Protein AF-A0A0D0PJH3-F1 (afdb_monomer_lite)

Sequence (149 aa):
ALAQAIRRLREAGIQLSDRRIVKSQRLIAAAALLRGHREASEADLWPLLYVLPTRETQQHGREVLKDLLAQCNNSHLFSAVEEATLQPMARLHRLLETAEDYLGRSEPPASPLLEALLREIDANFNSQTIPQRLHEVRGKVAHLLSAQA

InterPro domains:
  IPR041538 ATPase RavA-like, AAA lid domain [PF17868] (10-59)

pLDDT: mean 89.28, std 8.03, range [58.97, 97.38]

Foldseek 3Di:
DLVVLQVLLVVLVQDDDPVLSVVQVVQLCVQCVQLVHNDGDLQSNLCNLVSRDDPVSLVSSLVSCVVSLLSHEGPRPLVSSCVSNVDCNSVVVVLLVVLVVQVPDPDHDDLVVLVVSLVVLPVSADPVRDDPSSVVSSVVSVVVSVVVD

Radius of gyration: 18.25 Å; chains: 1; bounding box: 45×34×48 Å

Organism: Pseudomonas fluorescens (NCBI:txid294)

Secondary structure (DSSP, 8-state):
-HHHHHHHHHHTT----HHHHHHHHHHHHHHHHHTT-SS--GGG-GGGTTTSSSHHHHHHHHHHTHHHHTT---SS-HHHHHHHH--HHHHHHHHHHHHHHHHH-SSPPPHHHHHHHHHHHHHH--TTTS-HHHHHHHHHHHHHHHHH-

Structure (mmCIF, N/CA/C/O backbone):
data_AF-A0A0D0PJH3-F1
#
_entry.id   AF-A0A0D0PJH3-F1
#
loop_
_atom_site.group_PDB
_atom_site.id
_atom_site.type_symbol
_atom_site.label_atom_id
_atom_site.label_alt_id
_atom_site.label_comp_id
_atom_site.label_asym_id
_atom_site.label_entity_id
_atom_site.label_seq_id
_atom_site.pdbx_PDB_ins_code
_atom_site.Cartn_x
_atom_site.Cartn_y
_atom_site.Cartn_z
_atom_site.occupancy
_atom_site.B_iso_or_equiv
_atom_site.auth_seq_id
_atom_site.auth_comp_id
_atom_site.auth_asym_id
_atom_site.auth_atom_id
_atom_site.pdbx_PDB_model_num
ATOM 1 N N . ALA A 1 1 ? -14.724 -0.809 -0.003 1.00 87.12 1 ALA A N 1
ATOM 2 C CA . ALA A 1 1 ? -13.433 -1.089 0.657 1.00 87.12 1 ALA A CA 1
ATOM 3 C C . ALA A 1 1 ? -13.155 -0.236 1.915 1.00 87.12 1 ALA A C 1
ATOM 5 O O . ALA A 1 1 ? -13.056 -0.806 2.995 1.00 87.12 1 ALA A O 1
ATOM 6 N N . LEU A 1 2 ? -13.113 1.110 1.860 1.00 92.50 2 LEU A N 1
ATOM 7 C CA . LEU A 1 2 ? -12.748 1.953 3.027 1.00 92.50 2 LEU A CA 1
ATOM 8 C C . LEU A 1 2 ? -13.583 1.703 4.301 1.00 92.50 2 LEU A C 1
ATOM 10 O O . LEU A 1 2 ? -13.030 1.544 5.385 1.00 92.50 2 LEU A O 1
ATOM 14 N N . ALA A 1 3 ? -14.913 1.626 4.185 1.00 94.38 3 ALA A N 1
ATOM 15 C CA . ALA A 1 3 ? -15.777 1.360 5.339 1.00 94.38 3 ALA A CA 1
ATOM 16 C C . ALA A 1 3 ? -15.460 0.014 6.022 1.00 94.38 3 ALA A C 1
ATOM 18 O O . ALA A 1 3 ? -15.577 -0.108 7.237 1.00 94.38 3 ALA A O 1
ATOM 19 N N . GLN A 1 4 ? -15.032 -0.990 5.250 1.00 94.88 4 GLN A N 1
ATOM 20 C CA . GLN A 1 4 ? -14.618 -2.288 5.777 1.00 94.88 4 GLN A CA 1
ATOM 21 C C . GLN A 1 4 ? -13.267 -2.197 6.490 1.00 94.88 4 GLN A C 1
ATOM 23 O O . GLN A 1 4 ? -13.139 -2.747 7.578 1.00 94.88 4 GLN A O 1
ATOM 28 N N . ALA A 1 5 ? -12.301 -1.459 5.936 1.00 95.12 5 ALA A N 1
ATOM 29 C CA . ALA A 1 5 ? -11.023 -1.211 6.602 1.00 95.12 5 ALA A CA 1
ATOM 30 C C . ALA A 1 5 ? -11.223 -0.514 7.960 1.00 95.12 5 ALA A C 1
ATOM 32 O O . ALA A 1 5 ? -10.664 -0.944 8.963 1.00 95.12 5 ALA A O 1
ATOM 33 N N . ILE A 1 6 ? -12.099 0.497 8.027 1.00 95.88 6 ILE A N 1
ATOM 34 C CA . ILE A 1 6 ? -12.439 1.181 9.287 1.00 95.88 6 ILE A CA 1
ATOM 35 C C . ILE A 1 6 ? -13.087 0.218 10.292 1.00 95.88 6 ILE A C 1
ATOM 37 O O . ILE A 1 6 ? -12.766 0.279 11.476 1.00 95.88 6 ILE A O 1
ATOM 41 N N . ARG A 1 7 ? -13.980 -0.676 9.843 1.00 96.38 7 ARG A N 1
ATOM 42 C CA . ARG A 1 7 ? -14.576 -1.701 10.718 1.00 96.38 7 ARG A CA 1
ATOM 43 C C . ARG A 1 7 ? -13.518 -2.643 11.293 1.00 96.38 7 ARG A C 1
ATOM 45 O O . ARG A 1 7 ? -13.467 -2.773 12.509 1.00 96.38 7 ARG A O 1
ATOM 52 N N . ARG A 1 8 ? -12.620 -3.181 10.458 1.00 96.94 8 ARG A N 1
ATOM 53 C CA . ARG A 1 8 ? -11.511 -4.044 10.910 1.00 96.94 8 ARG A CA 1
ATOM 54 C C . ARG A 1 8 ? -10.606 -3.340 11.925 1.00 96.94 8 ARG A C 1
ATOM 56 O O . ARG A 1 8 ? -10.253 -3.922 12.943 1.00 96.94 8 ARG A O 1
ATOM 63 N N . LEU A 1 9 ? -10.273 -2.067 11.688 1.00 96.38 9 LEU A N 1
ATOM 64 C CA . LEU A 1 9 ? -9.492 -1.268 12.639 1.00 96.38 9 LEU A CA 1
ATOM 65 C C . LEU A 1 9 ? -10.215 -1.124 13.987 1.00 96.38 9 LEU A C 1
ATOM 67 O O . LEU A 1 9 ? -9.595 -1.319 15.029 1.00 96.38 9 LEU A O 1
ATOM 71 N N . ARG A 1 10 ? -11.526 -0.842 13.981 1.00 95.94 10 ARG A N 1
ATOM 72 C CA . ARG A 1 10 ? -12.328 -0.737 15.212 1.00 95.94 10 ARG A CA 1
ATOM 73 C C . ARG A 1 10 ? -12.409 -2.062 15.969 1.00 95.94 10 ARG A C 1
ATOM 75 O O . ARG A 1 10 ? -12.265 -2.049 17.188 1.00 95.94 10 ARG A O 1
ATOM 82 N N . GLU A 1 11 ? -12.616 -3.171 15.262 1.00 97.38 11 GLU A N 1
ATOM 83 C CA . GLU A 1 11 ? -12.626 -4.531 15.829 1.00 97.38 11 GLU A CA 1
ATOM 84 C C . GLU A 1 11 ? -11.286 -4.872 16.497 1.00 97.38 11 GLU A C 1
ATOM 86 O O . GLU A 1 11 ? -11.263 -5.503 17.548 1.00 97.38 11 GLU A O 1
ATOM 91 N N . ALA A 1 12 ? -10.177 -4.371 15.949 1.00 95.44 12 ALA A N 1
ATOM 92 C CA . ALA A 1 12 ? -8.837 -4.521 16.510 1.00 95.44 12 ALA A CA 1
ATOM 93 C C . ALA A 1 12 ? -8.486 -3.504 17.619 1.00 95.44 12 ALA A C 1
ATOM 95 O O . ALA A 1 12 ? -7.323 -3.404 18.015 1.00 95.44 12 ALA A O 1
ATOM 96 N N . GLY A 1 13 ? -9.458 -2.720 18.100 1.00 95.62 13 GLY A N 1
ATOM 97 C CA . GLY A 1 13 ? -9.266 -1.719 19.155 1.00 95.62 13 GLY A CA 1
ATOM 98 C C . GLY A 1 13 ? -8.702 -0.373 18.681 1.00 95.62 13 GLY A C 1
ATOM 99 O O . GLY A 1 13 ? -8.493 0.526 19.495 1.00 95.62 13 GLY A O 1
ATOM 100 N N . ILE A 1 14 ? -8.496 -0.180 17.375 1.00 95.44 14 ILE A N 1
ATOM 101 C CA . ILE A 1 14 ? -7.978 1.068 16.802 1.00 95.44 14 ILE A CA 1
ATOM 102 C C . ILE A 1 14 ? -9.145 2.004 16.477 1.00 95.44 14 ILE A C 1
ATOM 104 O O . ILE A 1 14 ? -9.803 1.903 15.438 1.00 95.44 14 ILE A O 1
ATOM 108 N N . GLN A 1 15 ? -9.395 2.961 17.369 1.00 92.75 15 GLN A N 1
ATOM 109 C CA . GLN A 1 15 ? -10.460 3.946 17.188 1.00 92.75 15 GLN A CA 1
ATOM 110 C C . GLN A 1 15 ? -9.998 5.138 16.342 1.00 92.75 15 GLN A C 1
ATOM 112 O O . GLN A 1 15 ? -8.965 5.760 16.597 1.00 92.75 15 GLN A O 1
ATOM 117 N N . LEU A 1 16 ? -10.812 5.500 15.350 1.00 92.44 16 LEU A N 1
ATOM 118 C CA . LEU A 1 16 ? -10.626 6.690 14.523 1.00 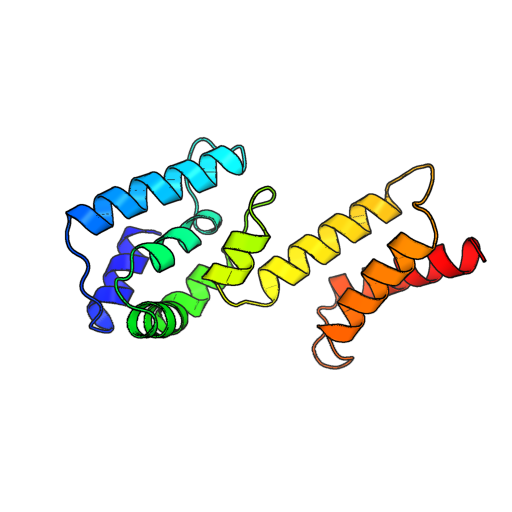92.44 16 LEU A CA 1
ATOM 119 C C . LEU A 1 16 ? -11.783 7.655 14.741 1.00 92.44 16 LEU A C 1
ATOM 121 O O . LEU A 1 16 ? -12.942 7.276 14.590 1.00 92.44 16 LEU A O 1
ATOM 125 N N . SER A 1 17 ? -11.460 8.913 15.047 1.00 94.31 17 SER A N 1
ATOM 126 C CA . SER A 1 17 ? -12.463 9.975 15.107 1.00 94.31 17 SER A CA 1
ATOM 127 C C . SER A 1 17 ? -12.986 10.325 13.716 1.00 94.31 17 SER A C 1
ATOM 129 O O . SER A 1 17 ? -12.259 10.214 12.724 1.00 94.31 17 SER A O 1
ATOM 131 N N . ASP A 1 18 ? -14.209 10.846 13.645 1.00 95.00 18 ASP A N 1
ATOM 132 C CA . ASP A 1 18 ? -14.848 11.250 12.385 1.00 95.00 18 ASP A CA 1
ATOM 133 C C . ASP A 1 18 ? -13.971 12.211 11.574 1.00 95.00 18 ASP A C 1
ATOM 135 O O . ASP A 1 18 ? -13.793 12.049 10.367 1.00 95.00 18 ASP A O 1
ATOM 139 N N . ARG A 1 19 ? -13.296 13.151 12.250 1.00 95.19 19 ARG A N 1
ATOM 140 C CA . ARG A 1 19 ? -12.334 14.063 11.611 1.00 95.19 19 ARG A CA 1
ATOM 141 C C . ARG A 1 19 ? -11.208 13.316 10.886 1.00 95.19 19 ARG A C 1
ATOM 143 O O . ARG A 1 19 ? -10.776 13.750 9.819 1.00 95.19 19 ARG A O 1
ATOM 150 N N . ARG A 1 20 ? -10.689 12.226 11.463 1.00 94.94 20 ARG A N 1
ATOM 151 C CA . ARG A 1 20 ? -9.639 11.399 10.839 1.00 94.94 20 ARG A CA 1
ATOM 152 C C . ARG A 1 20 ? -10.197 10.583 9.682 1.00 94.94 20 ARG A C 1
ATOM 154 O O . ARG A 1 20 ? -9.529 10.481 8.658 1.00 94.94 20 ARG A O 1
ATOM 161 N N . ILE A 1 21 ? -11.422 10.078 9.804 1.00 95.56 21 ILE A N 1
ATOM 162 C CA . ILE A 1 21 ? -12.103 9.358 8.720 1.00 95.56 21 ILE A CA 1
ATOM 163 C C . ILE A 1 21 ? -12.266 10.273 7.497 1.00 95.56 21 ILE A C 1
ATOM 165 O O . ILE A 1 21 ? -11.844 9.902 6.403 1.00 95.56 21 ILE A O 1
ATOM 169 N N . VAL A 1 22 ? -12.748 11.506 7.683 1.00 96.75 22 VAL A N 1
ATOM 170 C CA . VAL A 1 22 ? -12.882 12.493 6.593 1.00 96.75 22 VAL A CA 1
ATOM 171 C C . VAL A 1 22 ? -11.524 12.855 5.979 1.00 96.75 22 VAL A C 1
ATOM 173 O O . VAL A 1 22 ? -11.394 12.948 4.758 1.00 96.75 22 VAL A O 1
ATOM 176 N N . LYS A 1 23 ? -10.473 13.026 6.794 1.00 95.50 23 LYS A N 1
ATOM 177 C CA . LYS A 1 23 ? -9.110 13.242 6.272 1.00 95.50 23 LYS A CA 1
ATOM 178 C C . LYS A 1 23 ? -8.607 12.051 5.452 1.00 95.50 23 LYS A C 1
ATOM 180 O O . LYS A 1 23 ? -8.008 12.264 4.404 1.00 95.50 23 LYS A O 1
ATOM 185 N N . SER A 1 24 ? -8.892 10.827 5.895 1.00 95.56 24 SER A N 1
ATOM 186 C CA . SER A 1 24 ? -8.513 9.601 5.180 1.00 95.56 24 SER A CA 1
ATOM 187 C C . SER A 1 24 ? -9.165 9.549 3.805 1.00 95.56 24 SER A C 1
ATOM 189 O O . SER A 1 24 ? -8.482 9.308 2.820 1.00 95.56 24 SER A O 1
ATOM 191 N N . GLN A 1 25 ? -10.465 9.852 3.721 1.00 96.38 25 GLN A N 1
ATOM 192 C CA . GLN A 1 25 ? -11.197 9.904 2.451 1.00 96.38 25 GLN A CA 1
ATOM 193 C C . GLN A 1 25 ? -10.544 10.868 1.453 1.00 96.38 25 GLN A C 1
ATOM 195 O O . GLN A 1 25 ? -10.370 10.516 0.290 1.00 96.38 25 GLN A O 1
ATOM 200 N N . ARG A 1 26 ? -10.131 12.059 1.909 1.00 97.25 26 ARG A N 1
ATOM 201 C CA . ARG A 1 26 ? -9.448 13.049 1.059 1.00 97.25 26 ARG A CA 1
ATOM 202 C C . ARG A 1 26 ? -8.088 12.557 0.565 1.00 97.25 26 ARG A C 1
ATOM 204 O O . ARG A 1 26 ? -7.778 12.739 -0.606 1.00 97.25 26 ARG A O 1
ATOM 211 N N . LEU A 1 27 ? -7.295 11.931 1.435 1.00 96.75 27 LEU A N 1
ATOM 212 C CA . LEU A 1 27 ? -5.986 11.385 1.059 1.00 96.75 27 LEU A CA 1
ATOM 213 C C . LEU A 1 27 ? -6.112 10.225 0.066 1.00 96.75 27 LEU A C 1
ATOM 215 O O . LEU A 1 27 ? -5.374 10.174 -0.910 1.00 96.75 27 LEU A O 1
ATOM 219 N N . ILE A 1 28 ? -7.078 9.333 0.283 1.00 96.69 28 ILE A N 1
ATOM 220 C CA . ILE A 1 28 ? -7.373 8.207 -0.610 1.00 96.69 28 ILE A CA 1
ATOM 221 C C . ILE A 1 28 ? -7.837 8.715 -1.985 1.00 96.69 28 ILE A C 1
ATOM 223 O O . ILE A 1 28 ? -7.365 8.237 -3.013 1.00 96.69 28 ILE A O 1
ATOM 227 N N . ALA A 1 29 ? -8.705 9.731 -2.021 1.00 97.19 29 ALA A N 1
ATOM 228 C CA . ALA A 1 29 ? -9.124 10.360 -3.274 1.00 97.19 29 ALA A CA 1
ATOM 229 C C . ALA A 1 29 ? -7.947 11.020 -4.015 1.00 97.19 29 ALA A C 1
ATOM 231 O O . ALA A 1 29 ? -7.844 10.904 -5.234 1.00 97.19 29 ALA A O 1
ATOM 232 N N . ALA A 1 30 ? -7.032 11.671 -3.290 1.00 96.38 30 ALA A N 1
ATOM 233 C CA . ALA A 1 30 ? -5.828 12.252 -3.878 1.00 96.38 30 ALA A CA 1
ATOM 234 C C . ALA A 1 30 ? -4.877 11.179 -4.437 1.00 96.38 30 ALA A C 1
ATOM 236 O O . ALA A 1 30 ? -4.347 11.356 -5.530 1.00 96.38 30 ALA A O 1
ATOM 237 N N . ALA A 1 31 ? -4.695 10.055 -3.734 1.00 94.69 31 ALA A N 1
ATOM 238 C CA . ALA A 1 31 ? -3.902 8.927 -4.225 1.00 94.69 31 ALA A CA 1
ATOM 239 C C . ALA A 1 31 ? -4.474 8.361 -5.538 1.00 94.69 31 ALA A C 1
ATOM 241 O O . ALA A 1 31 ? -3.723 8.174 -6.496 1.00 94.69 31 ALA A O 1
ATOM 242 N N . ALA A 1 32 ? -5.798 8.189 -5.614 1.00 95.56 32 ALA A N 1
ATOM 243 C CA . ALA A 1 32 ? -6.478 7.734 -6.826 1.00 95.56 32 ALA A CA 1
ATOM 244 C C . ALA A 1 32 ? -6.299 8.711 -7.998 1.00 95.56 32 ALA A C 1
ATOM 246 O O . ALA A 1 32 ? -5.966 8.291 -9.108 1.00 95.56 32 ALA A O 1
ATOM 247 N N . LEU A 1 33 ? -6.441 10.016 -7.732 1.00 96.38 33 LEU A N 1
ATOM 248 C CA . LEU A 1 33 ? -6.234 11.065 -8.731 1.00 96.38 33 LEU A CA 1
ATOM 249 C C . LEU A 1 33 ? -4.803 11.049 -9.273 1.00 96.38 33 LEU A C 1
ATOM 251 O O . LEU A 1 33 ? -4.608 11.132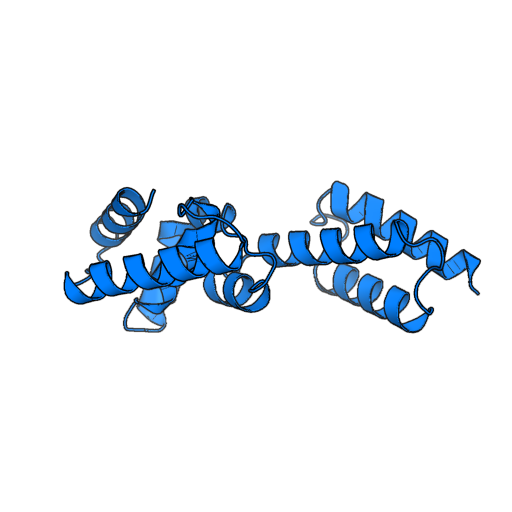 -10.483 1.00 96.38 33 LEU A O 1
ATOM 255 N N . LEU A 1 34 ? -3.812 10.900 -8.391 1.00 91.38 34 LEU A N 1
ATOM 256 C CA . LEU A 1 34 ? -2.407 10.804 -8.785 1.00 91.38 34 LEU A CA 1
ATOM 257 C C . LEU A 1 34 ? -2.118 9.542 -9.596 1.00 91.38 34 LEU A C 1
ATOM 259 O O . LEU A 1 34 ? -1.257 9.592 -10.459 1.00 91.38 34 LEU A O 1
ATOM 263 N N . ARG A 1 35 ? -2.865 8.449 -9.396 1.00 88.69 35 ARG A N 1
ATOM 264 C CA . ARG A 1 35 ? -2.803 7.247 -10.246 1.00 88.69 35 ARG A CA 1
ATOM 265 C C . ARG A 1 35 ? -3.551 7.404 -11.583 1.00 88.69 35 ARG A C 1
ATOM 267 O O . ARG A 1 35 ? -3.610 6.463 -12.363 1.00 88.69 35 ARG A O 1
ATOM 274 N N . GLY A 1 36 ? -4.169 8.556 -11.848 1.00 89.75 36 GLY A N 1
ATOM 275 C CA . GLY A 1 36 ? -4.927 8.815 -13.077 1.00 89.75 36 GLY A CA 1
ATOM 276 C C . GLY A 1 36 ? -6.387 8.351 -13.045 1.00 89.75 36 GLY A C 1
ATOM 277 O O . GLY A 1 36 ? -7.043 8.323 -14.085 1.00 89.75 36 GLY A O 1
ATOM 278 N N . HIS A 1 37 ? -6.930 8.012 -11.873 1.00 91.62 37 HIS A N 1
ATOM 279 C CA . HIS A 1 37 ? -8.318 7.573 -11.724 1.00 91.62 37 HIS A CA 1
ATOM 280 C C . HIS A 1 37 ? -9.190 8.633 -11.047 1.00 91.62 37 HIS A C 1
ATOM 282 O O . HIS A 1 37 ? -8.768 9.334 -10.132 1.00 91.62 37 HIS A O 1
ATOM 288 N N . ARG A 1 38 ? -10.454 8.724 -11.478 1.00 94.44 38 ARG A N 1
ATOM 289 C CA . ARG A 1 38 ? -11.452 9.623 -10.869 1.00 94.44 38 ARG A CA 1
ATOM 290 C C . ARG A 1 38 ? -12.115 9.039 -9.623 1.00 94.44 38 ARG A C 1
ATOM 292 O O . ARG A 1 38 ? -12.670 9.787 -8.825 1.00 94.44 38 ARG A O 1
ATOM 299 N N . GLU A 1 39 ? -12.052 7.723 -9.465 1.00 94.19 39 GLU A N 1
ATOM 300 C CA . GLU A 1 39 ? -12.641 6.998 -8.346 1.00 94.19 39 GLU A CA 1
ATOM 301 C C . GLU A 1 39 ? -11.569 6.187 -7.626 1.00 94.19 39 GLU A C 1
ATOM 303 O O . GLU A 1 39 ? -10.712 5.564 -8.255 1.00 94.19 39 GLU A O 1
ATOM 308 N N . ALA A 1 40 ? -11.622 6.210 -6.295 1.00 95.19 40 ALA A N 1
ATOM 309 C CA . ALA A 1 40 ? -10.702 5.453 -5.466 1.00 95.19 40 ALA A CA 1
ATOM 310 C C . ALA A 1 40 ? -11.069 3.970 -5.422 1.00 95.19 40 ALA A C 1
ATOM 312 O O . ALA A 1 40 ? -12.238 3.594 -5.328 1.00 95.19 40 ALA A O 1
ATOM 313 N N . SER A 1 41 ? -10.037 3.137 -5.410 1.00 92.75 41 SER A N 1
ATOM 314 C CA . SER A 1 41 ? -10.128 1.679 -5.381 1.00 92.75 41 SER A CA 1
ATOM 315 C C . SER A 1 41 ? -9.400 1.106 -4.162 1.00 92.75 41 SER A C 1
ATOM 317 O O . SER A 1 41 ? -8.842 1.842 -3.347 1.00 92.75 41 SER A O 1
ATOM 319 N N . GLU A 1 42 ? -9.381 -0.220 -4.031 1.00 92.31 42 GLU A N 1
ATOM 320 C CA . GLU A 1 42 ? -8.590 -0.914 -3.002 1.00 92.31 42 GLU A CA 1
ATOM 321 C C . GLU A 1 42 ? -7.102 -0.559 -3.073 1.00 92.31 42 GLU A C 1
ATOM 323 O O . GLU A 1 42 ? -6.461 -0.401 -2.034 1.00 92.31 42 GLU A O 1
ATOM 328 N N . ALA A 1 43 ? -6.594 -0.291 -4.278 1.00 90.38 43 ALA A N 1
ATOM 329 C CA . ALA A 1 43 ? -5.204 0.079 -4.479 1.00 90.38 43 ALA A CA 1
ATOM 330 C C . ALA A 1 43 ? -4.811 1.438 -3.853 1.00 90.38 43 ALA A C 1
ATOM 332 O O . ALA A 1 43 ? -3.625 1.721 -3.680 1.00 90.38 43 ALA A O 1
ATOM 333 N N . ASP A 1 44 ? -5.788 2.252 -3.443 1.00 95.19 44 ASP A N 1
ATOM 334 C CA . ASP A 1 44 ? -5.590 3.603 -2.906 1.00 95.19 44 ASP A CA 1
ATOM 335 C C . ASP A 1 44 ? -5.757 3.685 -1.384 1.00 95.19 44 ASP A C 1
ATOM 337 O O . ASP A 1 44 ? -5.773 4.782 -0.833 1.00 95.19 44 ASP A O 1
ATOM 341 N N . LEU A 1 45 ? -5.920 2.557 -0.682 1.00 95.25 45 LEU A N 1
ATOM 342 C CA . LEU A 1 45 ? -6.249 2.548 0.751 1.00 95.25 45 LEU A CA 1
ATOM 343 C C . LEU A 1 45 ? -5.061 2.789 1.690 1.00 95.25 45 LEU A C 1
ATOM 345 O O . LEU A 1 45 ? -5.274 3.121 2.858 1.00 95.25 45 LEU A O 1
ATOM 349 N N . TRP A 1 46 ? -3.826 2.661 1.205 1.00 93.31 46 TRP A N 1
ATOM 350 C CA . TRP A 1 46 ? -2.598 2.826 1.992 1.00 93.31 46 TRP A CA 1
ATOM 351 C C . TRP A 1 46 ? -2.502 4.138 2.807 1.00 93.31 46 TRP A C 1
ATOM 353 O O . TRP A 1 46 ? -1.965 4.072 3.918 1.00 93.31 46 TRP A O 1
ATOM 363 N N . PRO A 1 47 ? -3.069 5.304 2.398 1.00 95.62 47 PRO A N 1
ATOM 364 C CA . PRO A 1 47 ? -3.011 6.521 3.210 1.00 95.62 47 PRO A CA 1
ATOM 365 C C . PRO A 1 47 ? -3.776 6.425 4.536 1.00 95.62 47 PRO A C 1
ATOM 367 O O . PRO A 1 47 ? -3.567 7.253 5.426 1.00 95.62 47 PRO A O 1
ATOM 370 N N . LEU A 1 48 ? -4.648 5.421 4.699 1.00 94.88 48 LEU A N 1
ATOM 371 C CA . LEU A 1 48 ? -5.345 5.152 5.957 1.00 94.88 48 LEU A CA 1
ATOM 372 C C . LEU A 1 48 ? -4.368 4.895 7.116 1.00 94.88 48 LEU A C 1
ATOM 374 O O . LEU A 1 48 ? -4.689 5.196 8.261 1.00 94.88 48 LEU A O 1
ATOM 378 N N . LEU A 1 49 ? -3.163 4.393 6.839 1.00 93.75 49 LEU A N 1
ATOM 379 C CA . LEU A 1 49 ? -2.153 4.171 7.873 1.00 93.75 49 LEU A CA 1
ATOM 380 C C . LEU A 1 49 ? -1.579 5.489 8.401 1.00 93.75 49 LEU A C 1
ATOM 382 O O . LEU A 1 49 ? -1.403 5.641 9.606 1.00 93.75 49 LEU A O 1
ATOM 386 N N . TYR A 1 50 ? -1.384 6.493 7.547 1.00 91.81 50 TYR A N 1
ATOM 387 C CA . TYR A 1 50 ? -0.832 7.785 7.970 1.00 91.81 50 TYR A CA 1
ATOM 388 C C . TYR A 1 50 ? -1.784 8.611 8.839 1.00 91.81 50 TYR A C 1
ATOM 390 O O . TYR A 1 50 ? -1.348 9.521 9.545 1.00 91.81 50 TYR A O 1
ATOM 398 N N . VAL A 1 51 ? -3.083 8.293 8.841 1.00 92.94 51 VAL A N 1
ATOM 399 C CA . VAL A 1 51 ? -4.026 8.921 9.773 1.00 92.94 51 VAL A CA 1
ATOM 400 C C . VAL A 1 51 ? -4.052 8.251 11.145 1.00 92.94 51 VAL A C 1
ATOM 402 O O . VAL A 1 51 ? -4.749 8.758 12.027 1.00 92.94 51 VAL A O 1
ATOM 405 N N . LEU A 1 52 ? -3.340 7.139 11.356 1.00 92.81 52 LEU A N 1
ATOM 406 C CA . LEU A 1 52 ? -3.238 6.494 12.665 1.00 92.81 52 LEU A CA 1
ATOM 407 C C . LEU A 1 52 ? -2.252 7.285 13.553 1.00 92.81 52 LEU A C 1
ATOM 409 O O . LEU A 1 52 ? -1.196 7.709 13.081 1.00 92.81 52 LEU A O 1
ATOM 413 N N . PRO A 1 53 ? -2.620 7.577 14.817 1.00 87.12 53 PRO A N 1
ATOM 414 C CA . PRO A 1 53 ? -1.968 8.602 15.642 1.00 87.12 53 PRO A CA 1
ATOM 415 C C . PRO A 1 53 ? -0.535 8.292 16.059 1.00 87.12 53 PRO A C 1
ATOM 417 O O . PRO A 1 53 ? 0.223 9.225 16.305 1.00 87.12 53 PRO A O 1
ATOM 420 N N . THR A 1 54 ? -0.192 7.017 16.207 1.00 90.44 54 THR A N 1
ATOM 421 C CA . THR A 1 54 ? 1.072 6.584 16.808 1.00 90.44 54 THR A CA 1
ATOM 422 C C . THR A 1 54 ? 1.742 5.544 15.927 1.00 90.44 54 THR A C 1
ATOM 424 O O . THR A 1 54 ? 1.075 4.829 15.184 1.00 90.44 54 THR A O 1
ATOM 427 N N . ARG A 1 55 ? 3.068 5.410 16.036 1.00 87.12 55 ARG A N 1
ATOM 428 C CA . ARG A 1 55 ? 3.811 4.361 15.317 1.00 87.12 55 ARG A CA 1
ATOM 429 C C . ARG A 1 55 ? 3.318 2.955 15.663 1.00 87.12 55 ARG A C 1
ATOM 431 O O . ARG A 1 55 ? 3.229 2.107 14.785 1.00 87.12 55 ARG A O 1
ATOM 438 N N . GLU A 1 56 ? 2.950 2.738 16.920 1.00 88.31 56 GLU A N 1
ATOM 439 C CA . GLU A 1 56 ? 2.383 1.477 17.396 1.00 88.31 56 GLU A CA 1
ATOM 440 C C . GLU A 1 56 ? 1.030 1.177 16.738 1.00 88.31 56 GLU A C 1
ATOM 442 O O . GLU A 1 56 ? 0.845 0.107 16.167 1.00 88.31 56 GLU A O 1
ATOM 447 N N . THR A 1 57 ? 0.109 2.149 16.708 1.00 93.06 57 THR A N 1
ATOM 448 C CA . THR A 1 57 ? -1.186 1.967 16.028 1.00 93.06 57 THR A CA 1
ATOM 449 C C . THR A 1 57 ? -1.031 1.826 14.517 1.00 93.06 57 THR A C 1
ATOM 451 O O . THR A 1 57 ? -1.791 1.084 13.907 1.00 93.06 57 THR A O 1
ATOM 454 N N . GLN A 1 58 ? -0.030 2.468 13.908 1.00 92.81 58 GLN A N 1
ATOM 455 C CA . GLN A 1 58 ? 0.330 2.250 12.503 1.00 92.81 58 GLN A CA 1
ATOM 456 C C . GLN A 1 58 ? 0.797 0.819 12.243 1.00 92.81 58 GLN A C 1
ATOM 458 O O . GLN A 1 58 ? 0.374 0.214 11.260 1.00 92.81 58 GLN A O 1
ATOM 463 N N . GLN A 1 59 ? 1.635 0.271 13.124 1.00 89.69 59 GLN A N 1
ATOM 464 C CA . GLN A 1 59 ? 2.116 -1.101 13.009 1.00 89.69 59 GLN A CA 1
ATOM 465 C C . GLN A 1 59 ? 0.986 -2.116 13.196 1.00 89.69 59 GLN A C 1
ATOM 467 O O . GLN A 1 59 ? 0.787 -2.967 12.336 1.00 89.69 59 GLN A O 1
ATOM 472 N N . HIS A 1 60 ? 0.181 -1.957 14.247 1.00 92.69 60 HIS A N 1
ATOM 473 C CA . HIS A 1 60 ? -0.989 -2.806 14.481 1.00 92.69 60 HIS A CA 1
ATOM 474 C C . HIS A 1 60 ? -1.997 -2.707 13.326 1.00 92.69 60 HIS A C 1
ATOM 476 O O . HIS A 1 60 ? -2.503 -3.706 12.822 1.00 92.69 60 HIS A O 1
ATOM 482 N N . GLY A 1 61 ? -2.228 -1.494 12.816 1.00 94.06 61 GLY A N 1
ATOM 483 C CA . GLY A 1 61 ? -3.081 -1.256 11.654 1.00 94.06 61 GLY A CA 1
ATOM 484 C C . GLY A 1 61 ? -2.584 -1.950 10.384 1.00 94.06 61 GLY A C 1
ATOM 485 O O . GLY A 1 61 ? -3.405 -2.443 9.611 1.00 94.06 61 GLY A O 1
ATOM 486 N N . ARG A 1 62 ? -1.263 -2.045 10.174 1.00 91.81 62 ARG A N 1
ATOM 487 C CA . ARG A 1 62 ? -0.685 -2.817 9.061 1.00 91.81 62 ARG A CA 1
ATOM 488 C C . ARG A 1 62 ? -1.008 -4.298 9.164 1.00 91.81 62 ARG A C 1
ATOM 490 O O . ARG A 1 62 ? -1.369 -4.905 8.161 1.00 91.81 62 ARG A O 1
ATOM 497 N N . GLU A 1 63 ? -0.893 -4.868 10.355 1.00 90.88 63 GLU A N 1
ATOM 498 C CA . GLU A 1 63 ? -1.166 -6.287 10.588 1.00 90.88 63 GLU A CA 1
ATOM 499 C C . GLU A 1 63 ? -2.649 -6.602 10.363 1.00 90.88 63 GLU A C 1
ATOM 501 O O . GLU A 1 63 ? -2.985 -7.508 9.601 1.00 90.88 63 GLU A O 1
ATOM 506 N N . VAL A 1 64 ? -3.539 -5.777 10.918 1.00 94.56 64 VAL A N 1
ATOM 507 C CA . VAL A 1 64 ? -5.001 -5.899 10.778 1.00 94.56 64 VAL A CA 1
ATOM 508 C C . VAL A 1 64 ? -5.467 -5.757 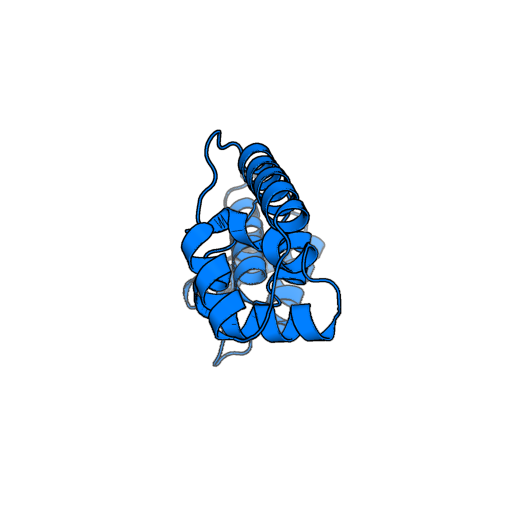9.326 1.00 94.56 64 VAL A C 1
ATOM 510 O O . VAL A 1 64 ? -6.434 -6.395 8.898 1.00 94.56 64 VAL A O 1
ATOM 513 N N . LEU A 1 65 ? -4.804 -4.897 8.552 1.00 93.62 65 LEU A N 1
ATOM 514 C CA . LEU A 1 65 ? -5.179 -4.590 7.174 1.00 93.62 65 LEU A CA 1
ATOM 515 C C . LEU A 1 65 ? -4.311 -5.306 6.135 1.00 93.62 65 LEU A C 1
ATOM 517 O O . LEU A 1 65 ? -4.436 -4.986 4.957 1.00 93.62 65 LEU A O 1
ATOM 521 N N . LYS A 1 66 ? -3.473 -6.274 6.526 1.00 88.69 66 LYS A N 1
ATOM 522 C CA . LYS A 1 66 ? -2.475 -6.916 5.653 1.00 88.69 66 LYS A CA 1
ATOM 523 C C . LYS A 1 66 ? -3.028 -7.340 4.287 1.00 88.69 66 LYS A C 1
ATOM 525 O O . LYS A 1 66 ? -2.409 -7.030 3.271 1.00 88.69 66 LYS A O 1
ATOM 530 N N . ASP A 1 67 ? -4.191 -7.988 4.260 1.00 87.31 67 ASP A N 1
ATOM 531 C CA . ASP A 1 67 ? -4.807 -8.479 3.017 1.00 87.31 67 ASP A CA 1
ATOM 532 C C . ASP A 1 67 ? -5.293 -7.342 2.108 1.00 87.31 67 ASP A C 1
ATOM 534 O O . ASP A 1 67 ? -5.156 -7.415 0.892 1.00 87.31 67 ASP A O 1
ATOM 538 N N . LEU A 1 68 ? -5.833 -6.270 2.698 1.00 89.69 68 LEU A N 1
ATOM 539 C CA . LEU A 1 68 ? -6.254 -5.071 1.964 1.00 89.69 68 LEU A CA 1
ATOM 540 C C . LEU A 1 68 ? -5.032 -4.303 1.445 1.00 89.69 68 LEU A C 1
ATOM 542 O O . LEU A 1 68 ? -5.035 -3.802 0.327 1.00 89.69 68 LEU A O 1
ATOM 546 N N . LEU A 1 69 ? -3.968 -4.231 2.248 1.00 88.75 69 LEU A N 1
ATOM 547 C CA . LEU A 1 69 ? -2.726 -3.552 1.885 1.00 88.75 69 LEU A CA 1
ATOM 548 C C . LEU A 1 69 ? -1.951 -4.286 0.787 1.00 88.75 69 LEU A C 1
ATOM 550 O O . LEU A 1 69 ? -1.216 -3.634 0.055 1.00 88.75 69 LEU A O 1
ATOM 554 N N . ALA A 1 70 ? -2.151 -5.595 0.619 1.00 83.00 70 ALA A N 1
ATOM 555 C CA . ALA A 1 70 ? -1.559 -6.357 -0.483 1.00 83.00 70 ALA A CA 1
ATOM 556 C C . ALA A 1 70 ? -2.059 -5.931 -1.867 1.00 83.00 70 ALA A C 1
ATOM 558 O O . ALA A 1 70 ? -1.401 -6.196 -2.870 1.00 83.00 70 ALA A O 1
ATOM 559 N N . GLN A 1 71 ? -3.199 -5.246 -1.922 1.00 84.69 71 GLN A N 1
ATOM 560 C CA . GLN A 1 71 ? -3.770 -4.716 -3.155 1.00 84.69 71 GLN A CA 1
ATOM 561 C C . GLN A 1 71 ? -3.344 -3.262 -3.409 1.00 84.69 71 GLN A C 1
ATOM 563 O O . GLN A 1 71 ? -3.594 -2.742 -4.495 1.00 84.69 71 GLN A O 1
ATOM 568 N N . CYS A 1 72 ? -2.706 -2.600 -2.434 1.00 86.31 72 CYS A N 1
ATOM 569 C CA . CYS A 1 72 ? -2.267 -1.210 -2.542 1.00 86.31 72 CYS A CA 1
ATOM 570 C C . CYS A 1 72 ? -1.154 -1.035 -3.577 1.00 86.31 72 CYS A C 1
ATOM 572 O O . CYS A 1 72 ? -0.115 -1.688 -3.503 1.00 86.31 72 CYS A O 1
ATOM 574 N N . ASN A 1 73 ? -1.349 -0.097 -4.505 1.00 81.00 73 ASN A N 1
ATOM 575 C CA . ASN A 1 73 ? -0.360 0.269 -5.514 1.00 81.00 73 ASN A CA 1
ATOM 576 C C . ASN A 1 73 ? -0.606 1.694 -6.037 1.00 81.00 73 ASN A C 1
ATOM 578 O O . ASN A 1 73 ? -1.748 2.149 -6.146 1.00 81.00 73 ASN A O 1
ATOM 582 N N . ASN A 1 74 ? 0.467 2.393 -6.401 1.00 82.56 74 ASN A N 1
ATOM 583 C CA . ASN A 1 74 ? 0.404 3.694 -7.054 1.00 82.56 74 ASN A CA 1
ATOM 584 C C . ASN A 1 74 ? 1.662 3.911 -7.906 1.00 82.56 74 ASN A C 1
ATOM 586 O O . ASN A 1 74 ? 2.759 3.992 -7.355 1.00 82.56 74 ASN A O 1
ATOM 590 N N . SER A 1 75 ? 1.493 4.053 -9.223 1.00 72.38 75 SER A N 1
ATOM 591 C CA . SER A 1 75 ? 2.594 4.236 -10.183 1.00 72.38 75 SER A CA 1
ATOM 592 C C . SER A 1 75 ? 3.425 5.496 -9.917 1.00 72.38 75 SER A C 1
ATOM 594 O O . SER A 1 75 ? 4.630 5.508 -10.135 1.00 72.38 75 SER A O 1
ATOM 596 N N . HIS A 1 76 ? 2.811 6.556 -9.383 1.00 78.31 76 HIS A N 1
ATOM 597 C CA . HIS A 1 76 ? 3.488 7.828 -9.118 1.00 78.31 76 HIS A CA 1
ATOM 598 C C . HIS A 1 76 ? 4.005 7.963 -7.679 1.00 78.31 76 HIS A C 1
ATOM 600 O O . HIS A 1 76 ? 4.889 8.775 -7.417 1.00 78.31 76 HIS A O 1
ATOM 606 N N . LEU A 1 77 ? 3.470 7.180 -6.737 1.00 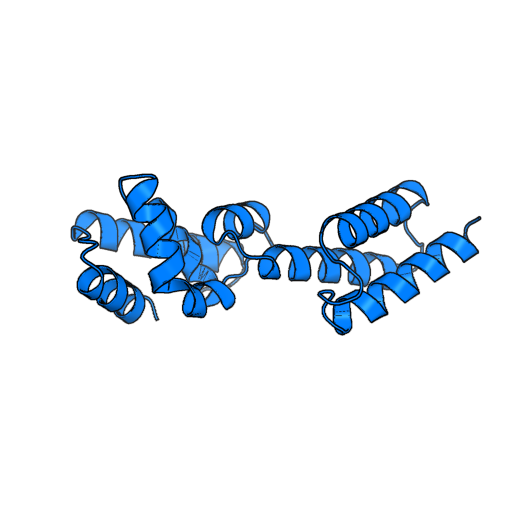82.25 77 LEU A N 1
ATOM 607 C CA . LEU A 1 77 ? 3.793 7.253 -5.307 1.00 82.25 77 LEU A CA 1
ATOM 608 C C . LEU A 1 77 ? 4.341 5.932 -4.753 1.00 82.25 77 LEU A C 1
ATOM 610 O O . LEU A 1 77 ? 4.095 5.607 -3.592 1.00 82.25 77 LEU A O 1
ATOM 614 N N . PHE A 1 78 ? 5.097 5.178 -5.557 1.00 71.94 78 PHE A N 1
ATOM 615 C CA . PHE A 1 78 ? 5.557 3.832 -5.190 1.00 71.94 78 PHE A CA 1
ATOM 616 C C . PHE A 1 78 ? 6.229 3.792 -3.802 1.00 71.94 78 PHE A C 1
ATOM 618 O O . PHE A 1 78 ? 5.918 2.925 -2.991 1.00 71.94 78 PHE A O 1
ATOM 625 N N . SER A 1 79 ? 7.093 4.770 -3.502 1.00 73.44 79 SER A N 1
ATOM 626 C CA . SER A 1 79 ? 7.851 4.829 -2.246 1.00 73.44 79 SER A CA 1
ATOM 627 C C . SER A 1 79 ? 6.934 5.031 -1.036 1.00 73.44 79 SER A C 1
ATOM 629 O O . SER A 1 79 ? 7.086 4.363 -0.017 1.00 73.44 79 SER A O 1
ATOM 631 N N . ALA A 1 80 ? 5.903 5.872 -1.173 1.00 83.88 80 ALA A N 1
ATOM 632 C CA . ALA A 1 80 ? 4.919 6.083 -0.114 1.00 83.88 80 ALA A CA 1
ATOM 633 C C . ALA A 1 80 ? 4.050 4.835 0.111 1.00 83.88 80 ALA A C 1
ATOM 635 O O . ALA A 1 80 ? 3.694 4.522 1.245 1.00 83.88 80 ALA A O 1
ATOM 636 N N . VAL A 1 81 ? 3.728 4.090 -0.953 1.00 83.94 81 VAL A N 1
ATOM 637 C CA . VAL A 1 81 ? 3.012 2.813 -0.827 1.00 83.94 81 VAL A CA 1
ATOM 638 C C . VAL A 1 81 ? 3.890 1.762 -0.147 1.00 83.94 81 VAL A C 1
ATOM 640 O O . VAL A 1 81 ? 3.416 1.078 0.761 1.00 83.94 81 VAL A O 1
ATOM 643 N N . GLU A 1 82 ? 5.163 1.644 -0.534 1.00 77.81 82 GLU A N 1
ATOM 644 C CA . GLU A 1 82 ? 6.126 0.741 0.111 1.00 77.81 82 GLU A CA 1
ATOM 645 C C . GLU A 1 82 ? 6.284 1.056 1.601 1.00 77.81 82 GLU A C 1
ATOM 647 O O . GLU A 1 82 ? 6.180 0.157 2.435 1.00 77.81 82 GLU A O 1
ATOM 652 N N . GLU A 1 83 ? 6.487 2.327 1.949 1.00 82.00 83 GLU A N 1
ATOM 653 C CA . GLU A 1 83 ? 6.660 2.759 3.335 1.00 82.00 83 GLU A CA 1
ATOM 654 C C . GLU A 1 83 ? 5.392 2.523 4.165 1.00 82.00 83 GLU A C 1
ATOM 656 O O . GLU A 1 83 ? 5.459 2.006 5.283 1.00 82.00 83 GLU A O 1
ATOM 661 N N . ALA A 1 84 ? 4.221 2.861 3.619 1.00 83.81 84 ALA A N 1
ATOM 662 C CA . ALA A 1 84 ? 2.957 2.674 4.314 1.00 83.81 84 ALA A CA 1
ATOM 663 C C . ALA A 1 84 ? 2.678 1.189 4.561 1.00 83.81 84 ALA A C 1
ATOM 665 O O . ALA A 1 84 ? 2.395 0.792 5.691 1.00 83.81 84 ALA A O 1
ATOM 666 N N . THR A 1 85 ? 2.755 0.367 3.513 1.00 80.12 85 THR A N 1
ATOM 667 C CA . THR A 1 85 ? 2.341 -1.042 3.557 1.00 80.12 85 THR A CA 1
ATOM 668 C C . THR A 1 85 ? 3.395 -1.947 4.191 1.00 80.12 85 THR A C 1
ATOM 670 O O . THR A 1 85 ? 3.041 -3.012 4.695 1.00 80.12 85 THR A O 1
ATOM 673 N N . LEU A 1 86 ? 4.670 -1.536 4.189 1.00 71.38 86 LEU A N 1
ATOM 674 C CA . LEU A 1 86 ? 5.825 -2.385 4.501 1.00 71.38 86 LEU A CA 1
ATOM 675 C C . LEU A 1 86 ? 5.806 -3.715 3.725 1.00 71.38 86 LEU A C 1
ATOM 677 O O . LEU A 1 86 ? 6.321 -4.724 4.208 1.00 71.38 86 LEU A O 1
ATOM 681 N N . GLN A 1 87 ? 5.186 -3.744 2.537 1.00 63.19 87 GLN A N 1
ATOM 682 C CA . GLN A 1 87 ? 5.030 -4.971 1.765 1.00 63.19 87 GLN A CA 1
ATOM 683 C C . GLN A 1 87 ? 6.017 -5.068 0.590 1.00 63.19 87 GLN A C 1
ATOM 685 O O . GLN A 1 87 ? 6.183 -4.106 -0.161 1.00 63.19 87 GLN A O 1
ATOM 690 N N . PRO A 1 88 ? 6.588 -6.267 0.341 1.00 58.97 88 PRO A N 1
ATOM 691 C CA . PRO A 1 88 ? 7.413 -6.559 -0.836 1.00 58.97 88 PRO A CA 1
ATOM 692 C C . PRO A 1 88 ? 6.708 -6.339 -2.185 1.00 58.97 88 PRO A C 1
ATOM 694 O O . PRO A 1 88 ? 7.376 -6.258 -3.210 1.00 58.97 88 PRO A O 1
ATOM 697 N N . MET A 1 89 ? 5.370 -6.273 -2.211 1.00 60.75 89 MET A N 1
ATOM 698 C CA . MET A 1 89 ? 4.575 -6.242 -3.446 1.00 60.75 89 MET A CA 1
ATOM 699 C C . MET A 1 89 ? 4.643 -4.906 -4.195 1.00 60.75 89 MET A C 1
ATOM 701 O O . MET A 1 89 ? 4.706 -4.911 -5.422 1.00 60.75 89 MET A O 1
ATOM 705 N N . ALA A 1 90 ? 4.707 -3.771 -3.491 1.00 61.34 90 ALA A N 1
ATOM 706 C CA . ALA A 1 90 ? 4.900 -2.471 -4.141 1.00 61.34 90 ALA A CA 1
ATOM 707 C C . ALA A 1 90 ? 6.295 -2.376 -4.791 1.00 61.34 90 ALA A C 1
ATOM 709 O O . ALA A 1 90 ? 6.431 -1.908 -5.923 1.00 61.34 90 ALA A O 1
ATOM 710 N N . ARG A 1 91 ? 7.309 -2.953 -4.132 1.00 75.50 91 ARG A N 1
ATOM 711 C CA . ARG A 1 91 ? 8.665 -3.081 -4.679 1.00 75.50 91 ARG A CA 1
ATOM 712 C C . ARG A 1 91 ? 8.734 -4.011 -5.868 1.00 75.50 91 ARG A C 1
ATOM 714 O O . ARG A 1 91 ? 9.324 -3.662 -6.883 1.00 75.50 91 ARG A O 1
ATOM 721 N N . LEU A 1 92 ? 8.103 -5.176 -5.753 1.00 80.31 92 LEU A N 1
ATOM 722 C CA . LEU A 1 92 ? 7.956 -6.123 -6.849 1.00 80.31 92 LEU A CA 1
ATOM 723 C C . LEU A 1 92 ? 7.366 -5.435 -8.083 1.00 80.31 92 LEU A C 1
ATOM 725 O O . LEU A 1 92 ? 7.910 -5.588 -9.171 1.00 80.31 92 LEU A O 1
ATOM 729 N N . HIS A 1 93 ? 6.288 -4.664 -7.914 1.00 78.75 93 HIS A N 1
ATOM 730 C CA . HIS A 1 93 ? 5.631 -3.982 -9.024 1.00 78.75 93 HIS A CA 1
ATOM 731 C C . HIS A 1 93 ? 6.543 -2.942 -9.680 1.00 78.75 93 HIS A C 1
ATOM 733 O O . HIS A 1 93 ? 6.697 -2.974 -10.896 1.00 78.75 93 HIS A O 1
ATOM 739 N N . ARG A 1 94 ? 7.224 -2.091 -8.895 1.00 85.56 94 ARG A N 1
ATOM 740 C CA . ARG A 1 94 ? 8.187 -1.124 -9.448 1.00 85.56 94 ARG A CA 1
ATOM 741 C C . ARG A 1 94 ? 9.335 -1.815 -10.185 1.00 85.56 94 ARG A C 1
ATOM 743 O O . ARG A 1 94 ? 9.729 -1.364 -11.259 1.00 85.56 94 ARG A O 1
ATOM 750 N N . LEU A 1 95 ? 9.903 -2.875 -9.607 1.00 89.69 95 LEU A N 1
ATOM 751 C CA . LEU A 1 95 ? 11.010 -3.610 -10.224 1.00 89.69 95 LEU A CA 1
ATOM 752 C C . LEU A 1 95 ? 10.579 -4.256 -11.544 1.00 89.69 95 LEU A C 1
ATOM 754 O O . LEU A 1 95 ? 11.340 -4.222 -12.506 1.00 89.69 95 LEU A O 1
ATOM 758 N N . LEU A 1 96 ? 9.356 -4.792 -11.601 1.00 91.25 96 LEU A N 1
ATOM 759 C CA . LEU A 1 96 ? 8.764 -5.309 -12.833 1.00 91.25 96 LEU A CA 1
ATOM 760 C C . LEU A 1 96 ? 8.554 -4.201 -13.867 1.00 91.25 96 LEU A C 1
ATOM 762 O O . LEU A 1 96 ? 9.017 -4.355 -14.988 1.00 91.25 96 LEU A O 1
ATOM 766 N N . GLU A 1 97 ? 7.929 -3.085 -13.491 1.00 90.69 97 GLU A N 1
ATOM 767 C CA . GLU A 1 97 ? 7.663 -1.9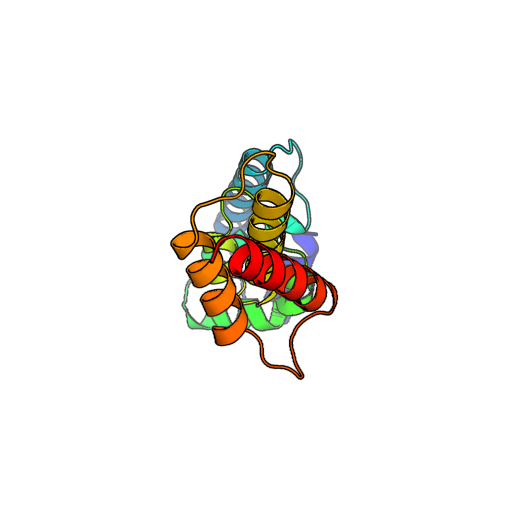55 -14.392 1.00 90.69 97 GLU A CA 1
ATOM 768 C C . GLU A 1 97 ? 8.962 -1.370 -14.966 1.00 90.69 97 GLU A C 1
ATOM 770 O O . GLU A 1 97 ? 9.092 -1.202 -16.175 1.00 90.69 97 GLU A O 1
ATOM 775 N N . THR A 1 98 ? 9.968 -1.146 -14.114 1.00 93.31 98 THR A N 1
ATOM 776 C CA . THR A 1 98 ? 11.290 -0.647 -14.535 1.00 93.31 98 THR A CA 1
ATOM 777 C C . THR A 1 98 ? 11.960 -1.611 -15.513 1.00 93.31 98 THR A C 1
ATOM 779 O O . THR A 1 98 ? 12.531 -1.201 -16.521 1.00 93.31 98 THR A O 1
ATOM 782 N N . ALA A 1 99 ? 11.902 -2.909 -15.223 1.00 93.56 99 ALA A N 1
ATOM 783 C CA . ALA A 1 99 ? 12.529 -3.911 -16.064 1.00 93.56 99 ALA A CA 1
ATOM 784 C C . ALA A 1 99 ? 11.791 -4.109 -17.398 1.00 93.56 99 ALA A C 1
ATOM 786 O O . ALA A 1 99 ? 12.432 -4.290 -18.431 1.00 93.56 99 ALA A O 1
ATOM 787 N N . GLU A 1 100 ? 10.458 -4.061 -17.392 1.00 93.62 100 GLU A N 1
ATOM 788 C CA . GLU A 1 100 ? 9.633 -4.114 -18.600 1.00 93.62 100 GLU A CA 1
ATOM 789 C C . GLU A 1 100 ? 9.884 -2.886 -19.491 1.00 93.62 100 GLU A C 1
ATOM 791 O O . GLU A 1 100 ? 10.051 -3.053 -20.699 1.00 93.62 100 GLU A O 1
ATOM 796 N N . ASP A 1 101 ? 10.024 -1.687 -18.913 1.00 94.38 101 ASP A N 1
ATOM 797 C CA . ASP A 1 101 ? 10.440 -0.481 -19.642 1.00 94.38 101 ASP A CA 1
ATOM 798 C C . ASP A 1 101 ? 11.814 -0.669 -20.302 1.00 94.38 101 ASP A C 1
ATOM 800 O O . ASP A 1 101 ? 11.970 -0.429 -21.497 1.00 94.38 101 ASP A O 1
ATOM 804 N N . TYR A 1 102 ? 12.806 -1.178 -19.567 1.00 94.00 102 TYR A N 1
ATOM 805 C CA . TYR A 1 102 ? 14.147 -1.413 -20.114 1.00 94.00 102 TYR A CA 1
ATOM 806 C C . TYR A 1 102 ? 14.154 -2.411 -21.272 1.00 94.00 102 TYR A C 1
ATOM 808 O O . TYR A 1 102 ? 14.870 -2.206 -22.251 1.00 94.00 102 TYR A O 1
ATOM 816 N N . LEU A 1 103 ? 13.355 -3.475 -21.171 1.00 92.81 103 LEU A N 1
ATOM 817 C CA . LEU A 1 103 ? 13.227 -4.499 -22.209 1.00 92.81 103 LEU A CA 1
ATOM 818 C C . LEU A 1 103 ? 12.400 -4.030 -23.417 1.00 92.81 103 LEU A C 1
ATOM 820 O O . LEU A 1 103 ? 12.529 -4.612 -24.492 1.00 92.81 103 LEU A O 1
ATOM 824 N N . GLY A 1 104 ? 11.544 -3.019 -23.248 1.00 91.38 104 GLY A N 1
ATOM 825 C CA . GLY A 1 104 ? 10.687 -2.474 -24.302 1.00 91.38 104 GLY A CA 1
ATOM 826 C C . GLY A 1 104 ? 11.330 -1.371 -25.148 1.00 91.38 104 GLY A C 1
ATOM 827 O O . GLY A 1 104 ? 10.797 -1.026 -26.204 1.00 91.38 104 GLY A O 1
ATOM 828 N N . ARG A 1 105 ? 12.460 -0.803 -24.714 1.00 91.88 105 ARG A N 1
ATOM 829 C CA . ARG A 1 105 ? 13.157 0.264 -25.448 1.00 91.88 105 ARG A CA 1
ATOM 830 C C . ARG A 1 105 ? 13.878 -0.279 -26.684 1.00 91.88 105 ARG A C 1
ATOM 832 O O . ARG A 1 105 ? 14.506 -1.331 -26.637 1.00 91.88 105 ARG A O 1
ATOM 839 N N . SER A 1 106 ? 13.841 0.486 -27.779 1.00 86.50 106 SER A N 1
ATOM 840 C CA . SER A 1 106 ? 14.616 0.185 -28.996 1.00 86.50 106 SER A CA 1
ATOM 841 C C . SER A 1 106 ? 16.122 0.289 -28.761 1.00 86.50 106 SER A C 1
ATOM 843 O O . SER A 1 106 ? 16.885 -0.507 -29.299 1.00 86.50 106 SER A O 1
ATOM 845 N N . GLU A 1 107 ? 16.532 1.252 -27.935 1.00 88.69 107 GLU A N 1
ATOM 846 C CA . GLU A 1 107 ? 17.897 1.371 -27.436 1.00 88.69 107 GLU A CA 1
ATOM 847 C C . GLU A 1 107 ? 17.911 1.003 -25.953 1.00 88.69 107 GLU A C 1
ATOM 849 O O . GLU A 1 107 ? 17.238 1.659 -25.145 1.00 88.69 107 GLU A O 1
ATOM 854 N N . PRO A 1 108 ? 18.638 -0.055 -25.572 1.00 85.62 108 PRO A N 1
ATOM 855 C CA . PRO A 1 108 ? 18.656 -0.485 -24.193 1.00 85.62 108 PRO A CA 1
ATOM 856 C C . PRO A 1 108 ? 19.397 0.545 -23.324 1.00 85.62 108 PRO A C 1
ATOM 858 O O . PRO A 1 108 ? 20.293 1.247 -23.802 1.00 85.62 108 PRO A O 1
ATOM 861 N N . PRO A 1 109 ? 19.042 0.661 -22.035 1.00 91.19 109 PRO A N 1
ATOM 862 C CA . PRO A 1 109 ? 19.734 1.566 -21.126 1.00 91.19 109 PRO A CA 1
ATOM 863 C C . PRO A 1 109 ? 21.193 1.130 -20.931 1.00 91.19 109 PRO A C 1
ATOM 865 O O . PRO A 1 109 ? 21.543 -0.032 -21.142 1.00 91.19 109 PRO A O 1
ATOM 868 N N . ALA A 1 110 ? 22.030 2.070 -20.487 1.00 93.12 110 ALA A N 1
ATOM 869 C CA . ALA A 1 110 ? 23.443 1.821 -20.224 1.00 93.12 110 ALA A CA 1
ATOM 870 C C . ALA A 1 110 ? 23.656 0.729 -19.156 1.00 93.12 110 ALA A C 1
ATOM 872 O O . ALA A 1 110 ? 22.905 0.661 -18.176 1.00 93.12 110 ALA A O 1
ATOM 873 N N . SER A 1 111 ? 24.735 -0.047 -19.292 1.00 92.94 111 SER A N 1
ATOM 874 C CA . SER A 1 111 ? 25.099 -1.161 -18.402 1.00 92.94 111 SER A CA 1
ATOM 875 C C . SER A 1 111 ? 24.986 -0.860 -16.897 1.00 92.94 111 SER A C 1
ATOM 877 O O . SER A 1 111 ? 24.410 -1.685 -16.188 1.00 92.94 111 SER A O 1
ATOM 879 N N . PRO A 1 112 ? 25.403 0.318 -16.376 1.00 94.62 112 PRO A N 1
ATOM 880 C CA . PRO A 1 112 ? 25.278 0.614 -14.945 1.00 94.62 112 PRO A CA 1
ATOM 881 C C . PRO A 1 112 ? 23.832 0.629 -14.425 1.00 94.62 112 PRO A C 1
ATOM 883 O O . PRO A 1 112 ? 23.591 0.283 -13.270 1.00 94.62 112 PRO A O 1
ATOM 886 N N . LEU A 1 113 ? 22.857 1.011 -15.259 1.00 92.81 113 LEU A N 1
ATOM 887 C CA . LEU A 1 113 ? 21.438 1.005 -14.881 1.00 92.81 113 LEU A CA 1
ATOM 888 C C . LEU A 1 113 ? 20.885 -0.423 -14.819 1.00 92.81 113 LEU A C 1
ATOM 890 O O . LEU A 1 113 ? 20.138 -0.757 -13.899 1.00 92.81 113 LEU A O 1
ATOM 894 N N . LEU A 1 114 ? 21.288 -1.274 -15.767 1.00 94.94 114 LEU A N 1
ATOM 895 C CA . LEU A 1 114 ? 20.938 -2.695 -15.774 1.00 94.94 114 LEU A CA 1
ATOM 896 C C . LEU A 1 114 ? 21.529 -3.410 -14.549 1.00 94.94 114 LEU A C 1
ATOM 898 O O . LEU A 1 114 ? 20.820 -4.145 -13.862 1.00 94.94 114 LEU A O 1
ATOM 902 N N . GLU A 1 115 ? 22.799 -3.152 -14.228 1.00 95.25 115 GLU A N 1
ATOM 903 C CA . GLU A 1 115 ? 23.461 -3.697 -13.037 1.00 95.25 115 GLU A CA 1
ATOM 904 C C . GLU A 1 115 ? 22.798 -3.243 -11.735 1.00 95.25 115 GLU A C 1
ATOM 906 O O . GLU A 1 115 ? 22.602 -4.058 -10.830 1.00 95.25 115 GLU A O 1
ATOM 911 N N . ALA A 1 116 ? 22.434 -1.960 -11.632 1.00 93.44 116 ALA A N 1
ATOM 912 C CA . ALA A 1 116 ? 21.759 -1.421 -10.455 1.00 93.44 116 ALA A CA 1
ATOM 913 C C . ALA A 1 116 ? 20.409 -2.113 -10.214 1.00 93.44 116 ALA A C 1
ATOM 915 O O . ALA A 1 116 ? 20.127 -2.534 -9.090 1.00 93.44 116 ALA A O 1
ATOM 916 N N . LEU A 1 117 ? 19.615 -2.296 -11.273 1.00 93.94 117 LEU A N 1
ATOM 917 C CA . LEU A 1 117 ? 18.337 -3.002 -11.210 1.00 93.94 117 LEU A CA 1
ATOM 918 C C . LEU A 1 117 ? 18.514 -4.468 -10.780 1.00 93.94 117 LEU A C 1
ATOM 920 O O . LEU A 1 117 ? 17.805 -4.938 -9.892 1.00 93.94 117 LEU A O 1
ATOM 924 N N . LEU A 1 118 ? 19.482 -5.185 -11.362 1.00 94.62 118 LEU A N 1
ATOM 925 C CA . LEU A 1 118 ? 19.769 -6.580 -11.002 1.00 94.62 118 LEU A CA 1
ATOM 926 C C . LEU A 1 118 ? 20.224 -6.715 -9.545 1.00 94.62 118 LEU A C 1
ATOM 928 O O . LEU A 1 118 ? 19.726 -7.582 -8.826 1.00 94.62 118 LEU A O 1
ATOM 932 N N . ARG A 1 119 ? 21.114 -5.827 -9.082 1.00 93.00 119 ARG A N 1
ATOM 933 C CA . ARG A 1 119 ? 21.543 -5.789 -7.676 1.00 93.00 119 ARG A CA 1
ATOM 934 C C . ARG A 1 119 ? 20.380 -5.553 -6.730 1.00 93.00 119 ARG A C 1
ATOM 936 O O . ARG A 1 119 ? 20.324 -6.176 -5.674 1.00 93.00 119 ARG A O 1
ATOM 943 N N . GLU A 1 120 ? 19.474 -4.650 -7.083 1.00 90.69 120 GLU A N 1
ATOM 944 C CA . GLU A 1 120 ? 18.317 -4.362 -6.249 1.00 90.69 120 GLU A CA 1
ATOM 945 C C . GLU A 1 120 ? 17.376 -5.571 -6.150 1.00 90.69 120 GLU A C 1
ATOM 947 O O . GLU A 1 120 ? 16.922 -5.898 -5.052 1.00 90.69 120 GLU A O 1
ATOM 952 N N . ILE A 1 121 ? 17.136 -6.280 -7.260 1.00 90.12 121 ILE A N 1
ATOM 953 C CA . ILE A 1 121 ? 16.366 -7.533 -7.266 1.00 90.12 121 ILE A CA 1
ATOM 954 C C . ILE A 1 121 ? 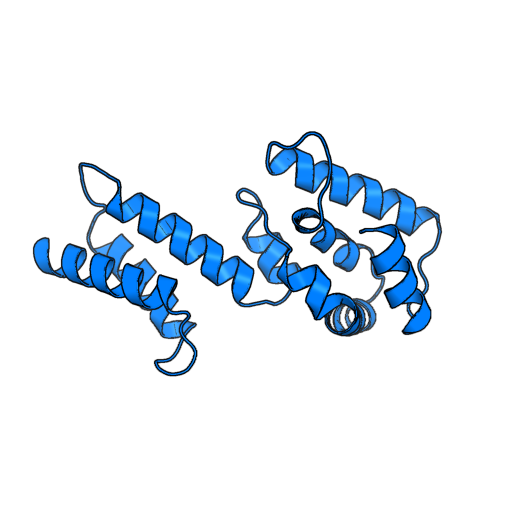17.026 -8.566 -6.341 1.00 90.12 121 ILE A C 1
ATOM 956 O O . ILE A 1 121 ? 16.368 -9.089 -5.442 1.00 90.12 121 ILE A O 1
ATOM 960 N N . ASP A 1 122 ? 18.325 -8.811 -6.509 1.00 89.62 122 ASP A N 1
ATOM 961 C CA . ASP A 1 122 ? 19.056 -9.849 -5.768 1.00 89.62 122 ASP A CA 1
ATOM 962 C C . ASP A 1 122 ? 19.209 -9.534 -4.273 1.00 89.62 122 ASP A C 1
ATOM 964 O O . ASP A 1 122 ? 19.258 -10.440 -3.443 1.00 89.62 122 ASP A O 1
ATOM 968 N N . ALA A 1 123 ? 19.252 -8.252 -3.905 1.00 85.12 123 ALA A N 1
ATOM 969 C CA . ALA A 1 123 ? 19.293 -7.831 -2.507 1.00 85.12 123 ALA A CA 1
ATOM 970 C C . ALA A 1 123 ? 17.949 -8.022 -1.783 1.00 85.12 123 ALA A C 1
ATOM 972 O O . ALA A 1 123 ? 17.925 -8.145 -0.559 1.00 85.12 123 ALA A O 1
ATOM 973 N N . ASN A 1 124 ? 16.832 -8.022 -2.518 1.00 79.81 124 ASN A N 1
ATOM 974 C CA . ASN A 1 124 ? 15.483 -8.043 -1.944 1.00 79.81 124 ASN A CA 1
ATOM 975 C C . ASN A 1 124 ? 14.774 -9.398 -2.081 1.00 79.81 124 ASN A C 1
ATOM 977 O O . ASN A 1 124 ? 13.836 -9.666 -1.328 1.00 79.81 124 ASN A O 1
ATOM 981 N N . PHE A 1 125 ? 15.199 -10.252 -3.014 1.00 80.19 125 PHE A N 1
ATOM 982 C CA . PHE A 1 125 ? 14.580 -11.548 -3.277 1.00 80.19 125 PHE A CA 1
ATOM 983 C C . PHE A 1 125 ? 15.643 -12.641 -3.356 1.00 80.19 125 PHE A C 1
ATOM 985 O O . PHE A 1 125 ? 16.637 -12.505 -4.061 1.00 80.19 125 PHE A O 1
ATOM 992 N N . ASN A 1 126 ? 15.416 -13.752 -2.656 1.00 79.56 126 ASN A N 1
ATOM 993 C CA . ASN A 1 126 ? 16.282 -14.924 -2.748 1.00 79.56 126 ASN A CA 1
ATOM 994 C C . ASN A 1 126 ? 15.679 -15.968 -3.702 1.00 79.56 126 ASN A C 1
ATOM 996 O O . ASN A 1 126 ? 14.529 -15.855 -4.128 1.00 79.56 126 ASN A O 1
ATOM 1000 N N . SER A 1 127 ? 16.446 -17.010 -4.028 1.00 75.50 127 SER A N 1
ATOM 1001 C CA . SER A 1 127 ? 16.044 -18.053 -4.984 1.00 75.50 127 SER A CA 1
ATOM 1002 C C . SER A 1 127 ? 14.784 -18.831 -4.589 1.00 75.50 127 SER A C 1
ATOM 1004 O O . SER A 1 127 ? 14.155 -19.432 -5.453 1.00 75.50 127 SER A O 1
ATOM 1006 N N . GLN A 1 128 ? 14.401 -18.816 -3.311 1.00 69.94 128 GLN A N 1
ATOM 1007 C CA . GLN A 1 128 ? 13.206 -19.489 -2.801 1.00 69.94 128 GLN A CA 1
ATOM 1008 C C . GLN A 1 128 ? 11.999 -18.547 -2.679 1.00 69.94 128 GLN A C 1
ATOM 1010 O O . GLN A 1 128 ? 10.866 -19.018 -2.629 1.00 69.94 128 GLN A O 1
ATOM 1015 N N . THR A 1 129 ? 12.224 -17.231 -2.618 1.00 73.62 129 THR A N 1
ATOM 1016 C CA . THR A 1 129 ? 11.178 -16.226 -2.361 1.00 73.62 129 THR A CA 1
ATOM 1017 C C . THR A 1 129 ? 10.877 -15.322 -3.549 1.00 73.62 129 THR A C 1
ATOM 1019 O O . THR A 1 129 ? 9.903 -14.569 -3.498 1.00 73.62 129 THR A O 1
ATOM 1022 N N . ILE A 1 130 ? 11.683 -15.371 -4.613 1.00 81.81 130 ILE A N 1
ATOM 1023 C CA . ILE A 1 130 ? 11.473 -14.544 -5.799 1.00 81.81 130 ILE A CA 1
ATOM 1024 C C . ILE A 1 130 ? 10.178 -14.942 -6.533 1.00 81.81 130 ILE A C 1
ATOM 1026 O O . ILE A 1 130 ? 10.010 -16.100 -6.918 1.00 81.81 130 ILE A O 1
ATOM 1030 N N . PRO A 1 131 ? 9.248 -13.998 -6.770 1.00 85.75 131 PRO A N 1
ATOM 1031 C CA . PRO A 1 131 ? 8.062 -14.268 -7.575 1.00 85.75 131 PRO A CA 1
ATOM 1032 C C . PRO A 1 131 ? 8.435 -14.652 -9.010 1.00 85.75 131 PRO A C 1
ATOM 1034 O O . PRO A 1 131 ? 9.309 -14.025 -9.611 1.00 85.75 131 PRO A O 1
ATOM 1037 N N . GLN A 1 132 ? 7.729 -15.631 -9.588 1.00 84.19 132 GLN A N 1
ATOM 1038 C CA . GLN A 1 132 ? 8.052 -16.204 -10.903 1.00 84.19 132 GLN A CA 1
ATOM 1039 C C . GLN A 1 132 ? 8.243 -15.136 -11.991 1.00 84.19 132 GLN A C 1
ATOM 1041 O O . GLN A 1 132 ? 9.251 -15.135 -12.692 1.00 84.19 132 GLN A O 1
ATOM 1046 N N . ARG A 1 133 ? 7.317 -14.176 -12.091 1.00 87.44 133 ARG A N 1
ATOM 1047 C CA . ARG A 1 133 ? 7.399 -13.114 -13.101 1.00 87.44 133 ARG A CA 1
ATOM 1048 C C . ARG A 1 133 ? 8.649 -12.239 -12.942 1.00 87.44 133 ARG A C 1
ATOM 1050 O O . ARG A 1 133 ? 9.261 -11.869 -13.937 1.00 87.44 133 ARG A O 1
ATOM 1057 N N . LEU A 1 134 ? 9.062 -11.942 -11.705 1.00 90.50 134 LEU A N 1
ATOM 1058 C CA . LEU A 1 134 ? 10.288 -11.178 -11.449 1.00 90.50 134 LEU A CA 1
ATOM 1059 C C . LEU A 1 134 ? 11.532 -11.998 -11.788 1.00 90.50 134 LEU A C 1
ATOM 1061 O O . LEU A 1 134 ? 12.490 -11.451 -12.325 1.00 90.50 134 LEU A O 1
ATOM 1065 N N . HIS A 1 135 ? 11.502 -13.307 -11.535 1.00 93.06 135 HIS A N 1
ATOM 1066 C CA . HIS A 1 135 ? 12.583 -14.211 -11.912 1.00 93.06 135 HIS A CA 1
ATOM 1067 C C . HIS A 1 135 ? 12.795 -14.257 -13.434 1.00 93.06 135 HIS A C 1
ATOM 1069 O O . HIS A 1 135 ? 13.923 -14.115 -13.907 1.00 93.06 135 HIS A O 1
ATOM 1075 N N . GLU A 1 136 ? 11.712 -14.379 -14.205 1.00 94.38 136 GLU A N 1
ATOM 1076 C CA . GLU A 1 136 ? 11.750 -14.375 -15.673 1.00 94.38 136 GLU A CA 1
ATOM 1077 C C . GLU A 1 136 ? 12.322 -13.064 -16.227 1.00 94.38 136 GLU A C 1
ATOM 1079 O O . GLU A 1 136 ? 13.210 -13.067 -17.084 1.00 94.38 136 GLU A O 1
ATOM 1084 N N . VAL A 1 137 ? 11.836 -11.930 -15.721 1.00 94.94 137 VAL A N 1
ATOM 1085 C CA . VAL A 1 137 ? 12.265 -10.605 -16.173 1.00 94.94 137 VAL A CA 1
ATOM 1086 C C . VAL A 1 137 ? 13.716 -10.317 -15.773 1.00 94.94 137 VAL A C 1
ATOM 1088 O O . VAL A 1 137 ? 14.489 -9.848 -16.609 1.00 94.94 137 VAL A O 1
ATOM 1091 N N . ARG A 1 138 ? 14.137 -10.696 -14.558 1.00 95.50 138 ARG A N 1
ATOM 1092 C CA . ARG A 1 138 ? 15.544 -10.641 -14.126 1.00 95.50 138 ARG A CA 1
ATOM 1093 C C . ARG A 1 138 ? 16.459 -11.386 -15.103 1.00 95.50 138 ARG A C 1
ATOM 1095 O O . ARG A 1 138 ? 17.508 -10.863 -15.467 1.00 95.50 138 ARG A O 1
ATOM 1102 N N . GLY A 1 139 ? 16.068 -12.585 -15.548 1.00 95.69 139 GLY A N 1
ATOM 1103 C CA . GLY A 1 139 ? 16.837 -13.370 -16.521 1.00 95.69 139 GLY A CA 1
ATOM 1104 C C . GLY A 1 139 ? 17.021 -12.651 -17.861 1.00 95.69 139 GLY A C 1
ATOM 1105 O O . GLY A 1 139 ? 18.127 -12.620 -18.400 1.00 95.69 139 GLY A O 1
ATOM 1106 N N . LYS A 1 140 ? 15.966 -12.002 -18.366 1.00 96.19 140 LYS A N 1
ATOM 1107 C CA . LYS A 1 140 ? 16.022 -11.206 -19.604 1.00 96.19 140 LYS A CA 1
ATOM 1108 C C . LYS A 1 140 ? 16.929 -9.981 -19.464 1.00 96.19 140 LYS A C 1
ATOM 1110 O O . LYS A 1 140 ? 17.735 -9.722 -20.352 1.00 96.19 140 LYS A O 1
ATOM 1115 N N . VAL A 1 141 ? 16.835 -9.259 -18.345 1.00 95.75 141 VAL A N 1
ATOM 1116 C CA . VAL A 1 141 ? 17.693 -8.094 -18.052 1.00 95.75 141 VAL A CA 1
ATOM 1117 C C . VAL A 1 141 ? 19.164 -8.509 -17.939 1.00 95.75 141 VAL A C 1
ATOM 1119 O O . VAL A 1 141 ? 20.031 -7.836 -18.491 1.00 95.75 141 VAL A O 1
ATOM 1122 N N . ALA A 1 142 ? 19.458 -9.642 -17.294 1.00 95.81 142 ALA A N 1
ATOM 1123 C CA . ALA A 1 142 ? 20.818 -10.181 -17.212 1.00 95.81 142 ALA A CA 1
ATOM 1124 C C . ALA A 1 142 ? 21.383 -10.556 -18.592 1.00 95.81 142 ALA A C 1
ATOM 1126 O O . ALA A 1 142 ? 22.535 -10.245 -18.889 1.00 95.81 142 ALA A O 1
ATOM 1127 N N . HIS A 1 143 ? 20.564 -11.162 -19.458 1.00 95.31 143 HIS A N 1
ATOM 1128 C CA . HIS A 1 143 ? 20.957 -11.447 -20.837 1.00 95.31 143 HIS A CA 1
ATOM 1129 C C . HIS A 1 143 ? 21.241 -10.156 -21.622 1.00 95.31 143 HIS A C 1
ATOM 1131 O O . HIS A 1 143 ? 22.242 -10.071 -22.332 1.00 95.31 143 HIS A O 1
ATOM 1137 N N . LEU A 1 144 ? 20.392 -9.134 -21.474 1.00 93.12 144 LEU A N 1
ATOM 1138 C CA . LEU A 1 144 ? 20.584 -7.832 -22.116 1.00 93.12 144 LEU A CA 1
ATOM 1139 C C . LEU A 1 144 ? 21.902 -7.172 -21.683 1.00 93.12 144 LEU A C 1
ATOM 1141 O O . LEU A 1 144 ? 22.635 -6.687 -22.538 1.00 93.12 144 LEU A O 1
ATOM 1145 N N . LEU A 1 145 ? 22.233 -7.214 -20.388 1.00 94.31 145 LEU A N 1
ATOM 1146 C CA . LEU A 1 145 ? 23.514 -6.722 -19.873 1.00 94.31 145 LEU A CA 1
ATOM 1147 C C . LEU A 1 145 ? 24.699 -7.483 -20.486 1.00 94.31 145 LEU A C 1
ATOM 1149 O O . LEU A 1 145 ? 25.656 -6.860 -20.932 1.00 94.31 145 LEU A O 1
ATOM 1153 N N . SER A 1 146 ? 24.621 -8.816 -20.559 1.00 92.88 146 SER A N 1
ATOM 1154 C CA . SER A 1 146 ? 25.693 -9.631 -21.149 1.00 92.88 146 SER A CA 1
ATOM 1155 C C . SER A 1 146 ? 25.887 -9.404 -22.650 1.00 92.88 146 SER A C 1
ATOM 1157 O O . SER A 1 146 ? 26.976 -9.630 -23.153 1.00 92.88 146 SER A O 1
ATOM 1159 N N . ALA A 1 147 ? 24.851 -8.949 -23.360 1.00 88.38 147 ALA A N 1
ATOM 1160 C CA . ALA A 1 147 ? 24.927 -8.631 -24.784 1.00 88.38 147 ALA A CA 1
ATOM 1161 C C . ALA A 1 147 ? 25.533 -7.241 -25.067 1.00 88.38 147 ALA A C 1
ATOM 1163 O O . ALA A 1 147 ? 25.853 -6.948 -26.217 1.00 88.38 147 ALA A O 1
ATOM 1164 N N . GLN A 1 148 ? 25.652 -6.382 -24.047 1.00 82.56 148 GLN A N 1
ATOM 1165 C CA . GLN A 1 148 ? 26.286 -5.060 -24.141 1.00 82.56 148 GLN A CA 1
ATOM 1166 C C . GLN A 1 148 ? 27.764 -5.055 -23.713 1.00 82.56 148 GLN A C 1
ATOM 1168 O O . GLN A 1 148 ? 28.437 -4.045 -23.920 1.00 82.56 148 GLN A O 1
ATOM 1173 N N . ALA A 1 149 ? 28.232 -6.129 -23.069 1.00 69.31 149 ALA A N 1
ATOM 1174 C CA . ALA A 1 149 ? 29.608 -6.306 -22.600 1.00 69.31 149 ALA A CA 1
ATOM 1175 C C . ALA A 1 149 ? 30.489 -6.938 -23.686 1.00 69.31 149 ALA A C 1
ATOM 1177 O O . ALA A 1 149 ? 31.666 -6.524 -23.783 1.00 69.31 149 ALA A O 1
#